Protein AF-A0A7S2QXY2-F1 (afdb_monomer_lite)

Radius of gyration: 23.2 Å; chains: 1; bounding box: 78×36×70 Å

Foldseek 3Di:
DDDDDDDDPPPPPPPVPDPPPDAAEAEDQDPAAQVNVQVCCCVPPVDHDPDGYGYDHFDLVVQLDQVVDPPPSVVSNLVSLCVRLCVVCVVPNDQEAEAEPPSVSSVCVNCVPSVHHYHYDDDDDPPPVVNVVVVVD

Secondary structure (DSSP, 8-state):
---------------------PPEEEEESS---HHHHHHHHHHHH-----SPEEEEE-S-GGGGSGGG-SS-HHHHHHHHHHHHHHHHHHH---SEEEESS--TTHHHIIIIIS--EEEE--------HHHHHTT--

Structure (mmCIF, N/CA/C/O backbone):
data_AF-A0A7S2QXY2-F1
#
_entry.id   AF-A0A7S2QXY2-F1
#
loop_
_atom_site.group_PDB
_atom_site.id
_atom_site.type_symbol
_atom_site.label_atom_id
_atom_site.label_alt_id
_atom_site.label_comp_id
_atom_site.label_asym_id
_atom_site.label_entity_id
_atom_site.label_seq_id
_atom_site.pdbx_PDB_ins_code
_atom_site.Cartn_x
_atom_site.Cartn_y
_atom_site.Cartn_z
_atom_site.occupancy
_atom_site.B_iso_or_equiv
_atom_site.auth_seq_id
_atom_site.auth_comp_id
_atom_site.auth_asym_id
_atom_site.auth_atom_id
_atom_site.pdbx_PDB_model_num
ATOM 1 N N . ALA A 1 1 ? -61.815 12.268 36.616 1.00 36.28 1 ALA A N 1
ATOM 2 C CA . ALA A 1 1 ? -60.721 11.440 37.160 1.00 36.28 1 ALA A CA 1
ATOM 3 C C . ALA A 1 1 ? -59.454 11.655 36.327 1.00 36.28 1 ALA A C 1
ATOM 5 O O . ALA A 1 1 ? -59.530 11.428 35.135 1.00 36.28 1 ALA A O 1
ATOM 6 N N . ARG A 1 2 ? -58.372 12.134 36.979 1.00 32.72 2 ARG A N 1
ATOM 7 C CA . ARG A 1 2 ? -56.918 11.844 36.790 1.00 32.72 2 ARG A CA 1
ATOM 8 C C . ARG A 1 2 ? -56.325 11.824 35.358 1.00 32.72 2 ARG A C 1
ATOM 10 O O . ARG A 1 2 ? -56.741 11.003 34.565 1.00 32.72 2 ARG A O 1
ATOM 17 N N . ARG A 1 3 ? -55.412 12.742 34.982 1.00 34.78 3 ARG A N 1
ATOM 18 C CA . ARG A 1 3 ? -53.941 12.892 35.266 1.00 34.78 3 ARG A CA 1
ATOM 19 C C . ARG A 1 3 ? -53.123 12.453 34.030 1.00 34.78 3 ARG A C 1
ATOM 21 O O . ARG A 1 3 ? -53.302 11.319 33.627 1.00 34.78 3 ARG A O 1
ATOM 28 N N . ALA A 1 4 ? -52.332 13.373 33.444 1.00 37.09 4 ALA A N 1
ATOM 29 C CA . ALA A 1 4 ? -50.845 13.351 33.352 1.00 37.09 4 ALA A CA 1
ATOM 30 C C . ALA A 1 4 ? -50.312 12.374 32.272 1.00 37.09 4 ALA A C 1
ATOM 32 O O . ALA A 1 4 ? -50.956 11.370 32.039 1.00 37.09 4 ALA A O 1
ATOM 33 N N . SER A 1 5 ? -49.167 12.487 31.600 1.00 35.00 5 SER A N 1
ATOM 34 C CA . SER A 1 5 ? -48.041 13.422 31.425 1.00 35.00 5 SER A CA 1
ATOM 35 C C . SER A 1 5 ? -47.006 12.601 30.626 1.00 35.00 5 SER A C 1
ATOM 37 O O . SER A 1 5 ? -46.866 11.428 30.948 1.00 35.00 5 SER A O 1
ATOM 39 N N . GLY A 1 6 ? -46.216 13.206 29.732 1.00 36.12 6 GLY A N 1
ATOM 40 C CA . GLY A 1 6 ? -44.882 12.687 29.368 1.00 36.12 6 GLY A CA 1
ATOM 41 C C . GLY A 1 6 ? -44.749 11.813 28.113 1.00 36.12 6 GLY A C 1
ATOM 42 O O . GLY A 1 6 ? -45.737 11.289 27.617 1.00 36.12 6 GLY A O 1
ATOM 43 N N . GLU A 1 7 ? -43.486 11.712 27.672 1.00 39.22 7 GLU A N 1
ATOM 44 C CA . GLU A 1 7 ? -42.900 11.060 26.480 1.00 39.22 7 GLU A CA 1
ATOM 45 C C . GLU A 1 7 ? -43.091 11.864 25.183 1.00 39.22 7 GLU A C 1
ATOM 47 O O . GLU A 1 7 ? -44.060 11.705 24.450 1.00 39.22 7 GLU A O 1
ATOM 52 N N . ASP A 1 8 ? -42.272 12.884 24.889 1.00 34.44 8 ASP A N 1
ATOM 53 C CA . ASP A 1 8 ? -40.809 12.820 24.674 1.00 34.44 8 ASP A CA 1
ATOM 54 C C . ASP A 1 8 ? -40.406 11.531 23.956 1.00 34.44 8 ASP A C 1
ATOM 56 O O . ASP A 1 8 ? -39.922 10.579 24.556 1.00 34.44 8 ASP A O 1
ATOM 60 N N . ALA A 1 9 ? -40.699 11.489 22.656 1.00 38.78 9 ALA A N 1
ATOM 61 C CA . ALA A 1 9 ? -40.108 10.516 21.759 1.00 38.78 9 ALA A CA 1
ATOM 62 C C . ALA A 1 9 ? -38.644 10.917 21.556 1.00 38.78 9 ALA A C 1
ATOM 64 O O . ALA A 1 9 ? -38.298 11.595 20.584 1.00 38.78 9 ALA A O 1
ATOM 65 N N . THR A 1 10 ? -37.794 10.518 22.503 1.00 33.28 10 THR A N 1
ATOM 66 C CA . THR A 1 10 ? -36.390 10.283 22.205 1.00 33.28 10 THR A CA 1
ATOM 67 C C . THR A 1 10 ? -36.371 9.293 21.050 1.00 33.28 10 THR A C 1
ATOM 69 O O . THR A 1 10 ? -36.853 8.167 21.148 1.00 33.28 10 THR A O 1
ATOM 72 N N . ILE A 1 11 ? -35.912 9.764 19.894 1.00 41.53 11 ILE A N 1
ATOM 73 C CA . ILE A 1 11 ? -35.406 8.867 18.870 1.00 41.53 11 ILE A CA 1
ATOM 74 C C . ILE A 1 11 ? -34.186 8.244 19.531 1.00 41.53 11 ILE A C 1
ATOM 76 O O . ILE A 1 11 ? -33.161 8.904 19.691 1.00 41.53 11 ILE A O 1
ATOM 80 N N . ASP A 1 12 ? -34.366 7.026 20.026 1.00 39.06 12 ASP A N 1
ATOM 81 C CA . ASP A 1 12 ? -33.276 6.180 20.468 1.00 39.06 12 ASP A CA 1
ATOM 82 C C . ASP A 1 12 ? -32.383 5.958 19.240 1.00 39.06 12 ASP A C 1
ATOM 84 O O . ASP A 1 12 ? -32.671 5.129 18.375 1.00 39.06 12 ASP A O 1
ATOM 88 N N . ASP A 1 13 ? -31.309 6.746 19.144 1.00 46.78 13 ASP A N 1
ATOM 89 C CA . ASP A 1 13 ? -30.153 6.532 18.265 1.00 46.78 13 ASP A CA 1
ATOM 90 C C . ASP A 1 13 ? -29.344 5.296 18.739 1.00 46.78 13 ASP A C 1
ATOM 92 O O . ASP A 1 13 ? -28.115 5.300 18.747 1.00 46.78 13 ASP A O 1
ATOM 96 N N . ASP A 1 14 ? -30.038 4.227 19.136 1.00 44.66 14 ASP A N 1
ATOM 97 C CA . ASP A 1 14 ? -29.489 2.928 19.530 1.00 44.66 14 ASP A CA 1
ATOM 98 C C . ASP A 1 14 ? -29.535 1.954 18.335 1.00 44.66 14 ASP A C 1
ATOM 100 O O . ASP A 1 14 ? -29.934 0.796 18.453 1.00 44.66 14 ASP A O 1
ATOM 104 N N . ASP A 1 15 ? -29.082 2.403 17.159 1.00 48.69 15 ASP A N 1
ATOM 105 C CA . ASP A 1 15 ? -28.590 1.490 16.112 1.00 48.69 15 ASP A CA 1
ATOM 106 C C . ASP A 1 15 ? -27.110 1.171 16.399 1.00 48.69 15 ASP A C 1
ATOM 108 O O . ASP A 1 15 ? -26.204 1.401 15.595 1.00 48.69 15 ASP A O 1
ATOM 112 N N . ASP A 1 16 ? -26.863 0.694 17.621 1.00 52.75 16 ASP A N 1
ATOM 113 C CA . ASP A 1 16 ? -25.571 0.235 18.139 1.00 52.75 16 ASP A CA 1
ATOM 114 C C . ASP A 1 16 ? -25.363 -1.234 17.732 1.00 52.75 16 ASP A C 1
ATOM 116 O O . ASP A 1 16 ? -25.171 -2.134 18.551 1.00 52.75 16 ASP A O 1
ATOM 120 N N . ASN A 1 17 ? -25.487 -1.499 16.429 1.00 44.50 17 ASN A N 1
ATOM 121 C CA . ASN A 1 17 ? -25.340 -2.833 15.867 1.00 44.50 17 ASN A CA 1
ATOM 122 C C . ASN A 1 17 ? -23.906 -3.018 15.354 1.00 44.50 17 ASN A C 1
ATOM 124 O O . ASN A 1 17 ? -23.571 -2.654 14.226 1.00 44.50 17 ASN A O 1
ATOM 128 N N . ASP A 1 18 ? -23.055 -3.557 16.231 1.00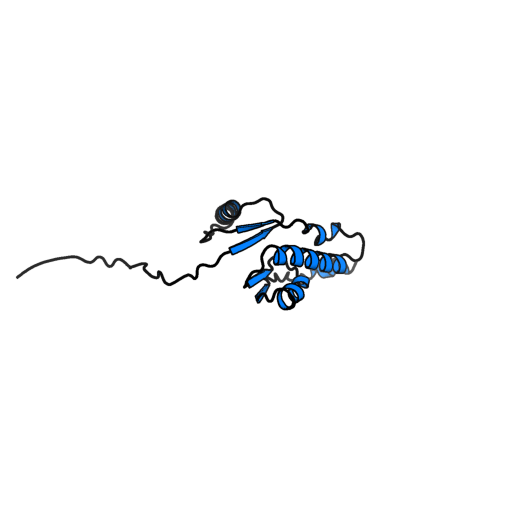 51.25 18 ASP A N 1
ATOM 129 C CA . ASP A 1 18 ? -21.910 -4.409 15.900 1.00 51.25 18 ASP A CA 1
ATOM 130 C C . ASP A 1 18 ? -21.104 -3.996 14.654 1.00 51.25 18 ASP A C 1
ATOM 132 O O . ASP A 1 18 ? -20.938 -4.768 13.704 1.00 51.25 18 ASP A O 1
ATOM 136 N N . VAL A 1 19 ? -20.515 -2.793 14.660 1.00 56.19 19 VAL A N 1
ATOM 137 C CA . VAL A 1 19 ? -19.381 -2.534 13.762 1.00 56.19 19 VAL A CA 1
ATOM 138 C C . VAL A 1 19 ? -18.229 -3.397 14.263 1.00 56.19 19 VAL A C 1
ATOM 140 O O . VAL A 1 19 ? -17.466 -3.008 15.150 1.00 56.19 19 VAL A O 1
ATOM 143 N N . GLU A 1 20 ? -18.163 -4.606 13.713 1.00 57.88 20 GLU A N 1
ATOM 144 C CA . GLU A 1 20 ? -17.066 -5.556 13.808 1.00 57.88 20 GLU A CA 1
ATOM 145 C C . GLU A 1 20 ? -15.745 -4.782 13.932 1.00 57.88 20 GLU A C 1
ATOM 147 O O . GLU A 1 20 ? -15.404 -3.978 13.060 1.00 57.88 20 GLU A O 1
ATOM 152 N N . LYS A 1 21 ? -15.046 -4.935 15.068 1.00 70.62 21 LYS A N 1
ATOM 153 C CA . LYS A 1 21 ? -13.825 -4.177 15.384 1.00 70.62 21 LYS A CA 1
ATOM 154 C C . LYS A 1 21 ? -12.753 -4.443 14.323 1.00 70.62 21 LYS A C 1
ATOM 156 O O . LYS A 1 21 ? -11.927 -5.338 14.474 1.00 70.62 21 LYS A O 1
ATOM 161 N N . SER A 1 22 ? -12.739 -3.644 13.262 1.00 81.62 22 SER A N 1
ATOM 162 C CA . SER A 1 22 ? -11.757 -3.739 12.190 1.00 81.62 22 SER A CA 1
ATOM 163 C C . SER A 1 22 ? -10.509 -2.938 12.552 1.00 81.62 22 SER A C 1
ATOM 165 O O . SER A 1 22 ? -10.589 -1.734 12.812 1.00 81.62 22 SER A O 1
ATOM 167 N N . VAL A 1 23 ? -9.344 -3.582 12.540 1.00 91.31 23 VAL A N 1
ATOM 168 C CA . VAL A 1 23 ? -8.059 -2.894 12.712 1.00 91.31 23 VAL A CA 1
ATOM 169 C C . VAL A 1 23 ? -7.595 -2.379 11.354 1.00 91.31 23 VAL A C 1
ATOM 171 O O . VAL A 1 23 ? -7.335 -3.158 10.441 1.00 91.31 23 VAL A O 1
ATOM 174 N N . THR A 1 24 ? -7.472 -1.058 11.218 1.00 93.25 24 THR A N 1
ATOM 175 C CA . THR A 1 24 ? -7.004 -0.432 9.974 1.00 93.25 24 THR A CA 1
ATOM 176 C C . THR A 1 24 ? -5.518 -0.119 10.061 1.00 93.25 24 THR A C 1
ATOM 178 O O . THR A 1 24 ? -5.066 0.582 10.971 1.00 93.25 24 THR A O 1
ATOM 181 N N . VAL A 1 25 ? -4.757 -0.601 9.078 1.00 95.31 25 VAL A N 1
ATOM 182 C CA . VAL A 1 25 ? -3.316 -0.356 8.979 1.00 95.31 25 VAL A CA 1
ATOM 183 C C . VAL A 1 25 ? -2.967 0.222 7.615 1.00 95.31 25 VAL A C 1
ATOM 185 O O . VAL A 1 25 ? -3.374 -0.296 6.580 1.00 95.31 25 VAL A O 1
ATOM 188 N N . VAL A 1 26 ? -2.191 1.302 7.619 1.00 95.62 26 VAL A N 1
ATOM 189 C CA . VAL A 1 26 ? -1.734 2.002 6.420 1.00 95.62 26 VAL A CA 1
ATOM 190 C C . VAL A 1 26 ? -0.239 1.778 6.240 1.00 95.62 26 VAL A C 1
ATOM 192 O O . VAL A 1 26 ? 0.570 2.169 7.083 1.00 95.62 26 VAL A O 1
ATOM 195 N N . TYR A 1 27 ? 0.145 1.198 5.107 1.00 95.25 27 TYR A N 1
ATOM 196 C CA . TYR A 1 27 ? 1.545 1.126 4.704 1.00 95.25 27 TYR A CA 1
ATOM 197 C C . TYR A 1 27 ? 1.961 2.451 4.064 1.00 95.25 27 TYR A C 1
ATOM 199 O O . TYR A 1 27 ? 1.349 2.906 3.099 1.00 95.25 27 TYR A O 1
ATOM 207 N N . THR A 1 28 ? 2.990 3.103 4.600 1.00 94.94 28 THR A N 1
ATOM 208 C CA . THR A 1 28 ? 3.414 4.425 4.124 1.00 94.94 28 THR A CA 1
ATOM 209 C C . THR A 1 28 ? 4.923 4.616 4.218 1.00 94.94 28 THR A C 1
ATOM 211 O O . THR A 1 28 ? 5.567 4.184 5.171 1.00 94.94 28 THR A O 1
ATOM 214 N N . SER A 1 29 ? 5.505 5.326 3.251 1.00 92.31 29 SER A N 1
ATOM 215 C CA . SER A 1 29 ? 6.880 5.832 3.340 1.00 92.31 29 SER A CA 1
ATOM 216 C C . SER A 1 29 ? 6.970 7.194 4.040 1.00 92.31 29 SER A C 1
ATOM 218 O O . SER A 1 29 ? 8.069 7.722 4.222 1.00 92.31 29 SER A O 1
ATOM 220 N N . SER A 1 30 ? 5.850 7.771 4.496 1.00 90.44 30 SER A N 1
ATOM 221 C CA . SER A 1 30 ? 5.822 9.013 5.287 1.00 90.44 30 SER A CA 1
ATOM 222 C C . SER A 1 30 ? 6.100 8.755 6.776 1.00 90.44 30 SER A C 1
ATOM 224 O O . SER A 1 30 ? 6.045 7.617 7.232 1.00 90.44 30 SER A O 1
ATOM 226 N N . ASN A 1 31 ? 6.483 9.784 7.537 1.00 89.56 31 ASN A N 1
ATOM 227 C CA . ASN A 1 31 ? 6.651 9.700 9.003 1.00 89.56 31 ASN A CA 1
ATOM 228 C C . ASN A 1 31 ? 5.376 10.128 9.754 1.00 89.56 31 ASN A C 1
ATOM 230 O O . ASN A 1 31 ? 5.436 10.498 10.922 1.00 89.56 31 ASN A O 1
ATOM 234 N N . LEU A 1 32 ? 4.235 10.171 9.065 1.00 91.38 32 LEU A N 1
ATOM 235 C CA . LEU A 1 32 ? 2.989 10.650 9.642 1.00 91.38 32 LEU A CA 1
ATOM 236 C C . LEU A 1 32 ? 2.358 9.548 10.500 1.00 91.38 32 LEU A C 1
ATOM 238 O O . LEU A 1 32 ? 2.179 8.434 10.015 1.00 91.38 32 LEU A O 1
ATOM 242 N N . SER A 1 33 ? 2.010 9.867 11.747 1.00 93.88 33 SER A N 1
ATOM 243 C CA . SER A 1 33 ? 1.256 8.960 12.617 1.00 93.88 33 SER A CA 1
ATOM 244 C C . SER A 1 33 ? -0.194 8.819 12.147 1.00 93.88 33 SER A C 1
ATOM 246 O O . SER A 1 33 ? -0.715 9.681 11.433 1.00 93.88 33 SER A O 1
ATOM 248 N N . GLY A 1 34 ? -0.875 7.762 12.590 1.00 92.44 34 GLY A N 1
ATOM 249 C CA . GLY A 1 34 ? -2.295 7.565 12.294 1.00 92.44 34 GLY A CA 1
ATOM 250 C C . GLY A 1 34 ? -3.181 8.720 12.757 1.00 92.44 34 GLY A C 1
ATOM 251 O O . GLY A 1 34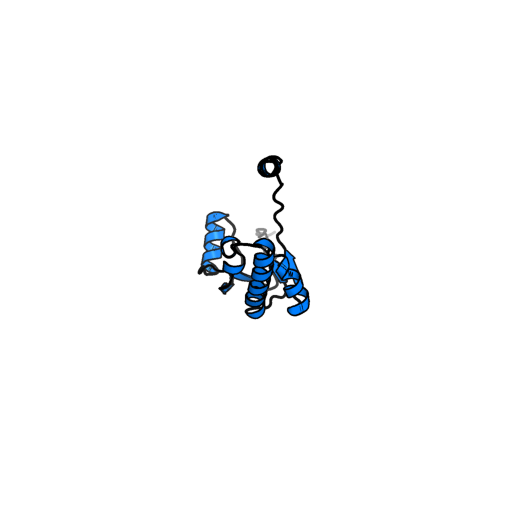 ? -4.016 9.195 11.994 1.00 92.44 34 GLY A O 1
ATOM 252 N N . GLU A 1 35 ? -2.941 9.259 13.953 1.00 93.25 35 GLU A N 1
ATOM 253 C CA . GLU A 1 35 ? -3.635 10.460 14.443 1.00 93.25 35 GLU A CA 1
ATOM 254 C C . GLU A 1 35 ? -3.405 11.666 13.526 1.00 93.25 35 GLU A C 1
ATOM 256 O O . GLU A 1 35 ? -4.341 12.390 13.184 1.00 93.25 35 GLU A O 1
ATOM 261 N N . GLY A 1 36 ? -2.165 11.847 13.059 1.00 93.12 36 GLY A N 1
ATOM 262 C CA . GLY A 1 36 ? -1.825 12.888 12.096 1.00 93.12 36 GLY A CA 1
ATOM 263 C C . GLY A 1 36 ? -2.542 12.708 10.755 1.00 93.12 36 GLY A C 1
ATOM 264 O O . GLY A 1 36 ? -2.950 13.697 10.142 1.00 93.12 36 GLY A O 1
ATOM 265 N N . MET A 1 37 ? -2.737 11.465 10.301 1.00 93.44 37 MET A N 1
ATOM 266 C CA . MET A 1 37 ? -3.535 11.158 9.107 1.00 93.44 37 MET A CA 1
ATOM 267 C C . MET A 1 37 ? -5.008 11.514 9.311 1.00 93.44 37 MET A C 1
ATOM 269 O O . MET A 1 37 ? -5.580 12.195 8.460 1.00 93.44 37 MET A O 1
ATOM 273 N N . ILE A 1 38 ? -5.601 11.130 10.444 1.00 94.00 38 ILE A N 1
ATOM 274 C CA . ILE A 1 38 ? -7.002 11.432 10.780 1.00 94.00 38 ILE A CA 1
ATOM 275 C C . ILE A 1 38 ? -7.221 12.948 10.860 1.00 94.00 38 ILE A C 1
ATOM 277 O O . ILE A 1 38 ? -8.154 13.477 10.252 1.00 94.00 38 ILE A O 1
ATOM 281 N N . ALA A 1 39 ? -6.327 13.672 11.537 1.00 93.25 39 ALA A N 1
ATOM 282 C CA . ALA A 1 39 ? -6.397 15.127 11.641 1.00 93.25 39 ALA A CA 1
ATOM 283 C C . ALA A 1 39 ? -6.318 15.805 10.263 1.00 93.25 39 ALA A C 1
ATOM 285 O O . ALA A 1 39 ? -7.091 16.721 9.972 1.00 93.25 39 ALA A O 1
ATOM 286 N N . ARG A 1 40 ? -5.427 15.333 9.378 1.00 92.69 40 ARG A N 1
ATOM 287 C CA . ARG A 1 40 ? -5.335 15.840 7.999 1.00 92.69 40 ARG A CA 1
ATOM 288 C C . ARG A 1 40 ? -6.574 15.512 7.176 1.00 92.69 40 ARG A C 1
ATOM 290 O O . ARG A 1 40 ? -7.013 16.377 6.421 1.00 92.69 40 ARG A O 1
ATOM 297 N N . ALA A 1 41 ? -7.137 14.315 7.320 1.00 91.00 41 ALA A N 1
ATOM 298 C CA . ALA A 1 41 ? -8.359 13.926 6.624 1.00 91.00 41 ALA A CA 1
ATOM 299 C C . ALA A 1 41 ? -9.531 14.839 7.013 1.00 91.00 41 ALA A C 1
ATOM 301 O O . ALA A 1 41 ? -10.210 15.377 6.137 1.00 91.00 41 ALA A O 1
ATOM 302 N N . LYS A 1 42 ? -9.687 15.123 8.311 1.00 91.56 42 LYS A N 1
ATOM 303 C CA . LYS A 1 42 ? -10.691 16.067 8.814 1.00 91.56 42 LYS A CA 1
ATOM 304 C C . LYS A 1 42 ? -10.458 17.486 8.295 1.00 91.56 42 LYS A C 1
ATOM 306 O O . LYS A 1 42 ? -11.391 18.118 7.816 1.00 91.56 42 LYS A O 1
ATOM 311 N N . ALA A 1 43 ? -9.221 17.977 8.339 1.00 91.50 43 ALA A N 1
ATOM 312 C CA . ALA A 1 43 ? -8.900 19.338 7.908 1.00 91.50 43 ALA A CA 1
ATOM 313 C C . ALA A 1 43 ? -9.037 19.557 6.390 1.00 91.50 43 ALA A C 1
ATOM 315 O O . ALA A 1 43 ? -9.393 20.650 5.962 1.00 91.50 43 ALA A O 1
ATOM 316 N N . ARG A 1 44 ? -8.720 18.548 5.566 1.00 92.56 44 ARG A N 1
ATOM 317 C CA . ARG A 1 44 ? -8.724 18.669 4.096 1.00 92.56 44 ARG A CA 1
ATOM 318 C C . ARG A 1 44 ? -10.047 18.281 3.456 1.00 92.56 44 ARG A C 1
ATOM 320 O O . ARG A 1 44 ? -10.406 18.874 2.447 1.00 92.56 44 ARG A O 1
ATOM 327 N N . PHE A 1 45 ? -10.733 17.292 4.019 1.00 89.94 45 PHE A N 1
ATOM 328 C CA . PHE A 1 45 ? -11.921 16.698 3.408 1.00 89.94 45 PHE A CA 1
ATOM 329 C C . PHE A 1 45 ? -13.170 16.816 4.287 1.00 89.94 45 PHE A C 1
ATOM 331 O O . PHE A 1 45 ? -14.250 16.458 3.837 1.00 89.94 45 PHE A O 1
ATOM 338 N N . GLY A 1 46 ? -13.051 17.292 5.533 1.00 89.69 46 GLY A N 1
ATOM 339 C CA . GLY A 1 46 ? -14.179 17.360 6.471 1.00 89.69 46 GLY A CA 1
ATOM 340 C C . GLY A 1 46 ? -14.651 15.992 6.975 1.00 89.69 46 GLY A C 1
ATOM 341 O O . GLY A 1 46 ? -15.703 15.901 7.600 1.00 89.69 46 GLY A O 1
ATOM 342 N N . ILE A 1 47 ? -13.891 14.924 6.713 1.00 89.25 47 ILE A N 1
ATOM 343 C CA . ILE A 1 47 ? -14.289 13.545 7.015 1.00 89.25 47 ILE A CA 1
ATOM 344 C C . ILE A 1 47 ? -13.784 13.150 8.405 1.00 89.25 47 ILE A C 1
ATOM 346 O O . ILE A 1 47 ? -12.594 13.272 8.703 1.00 89.25 47 ILE A O 1
ATOM 350 N N . THR A 1 48 ? -14.685 12.631 9.242 1.00 88.06 48 THR A N 1
ATOM 351 C CA . THR A 1 48 ? -14.334 12.032 10.536 1.00 88.06 48 THR A CA 1
ATOM 352 C C . THR A 1 48 ? -14.134 10.532 10.358 1.00 88.06 48 THR A C 1
ATOM 354 O O . THR A 1 48 ? -15.082 9.802 10.080 1.00 88.06 48 THR A O 1
ATOM 357 N N . ILE A 1 49 ? -12.892 10.075 10.515 1.00 87.88 49 ILE A N 1
ATOM 358 C CA . ILE A 1 49 ? -12.561 8.649 10.480 1.00 87.88 49 ILE A CA 1
ATOM 359 C C . ILE A 1 49 ? -12.835 8.059 11.862 1.00 87.88 49 ILE A C 1
ATOM 361 O O . ILE A 1 49 ? -12.380 8.597 12.871 1.00 87.88 49 ILE A O 1
ATOM 365 N N . ARG A 1 50 ? -13.597 6.964 11.900 1.00 85.00 50 ARG A N 1
ATOM 366 C CA . ARG A 1 50 ? -13.892 6.225 13.128 1.00 85.00 50 ARG A CA 1
ATOM 367 C C . ARG A 1 50 ? -12.779 5.204 13.381 1.00 85.00 50 ARG A C 1
ATOM 369 O O . ARG A 1 50 ? -12.456 4.423 12.493 1.00 85.00 50 ARG A O 1
ATOM 376 N N . GLY A 1 51 ? -12.224 5.209 14.591 1.00 85.12 51 GLY A N 1
ATOM 377 C CA . GLY A 1 51 ? -11.205 4.253 15.031 1.00 85.12 51 GLY A CA 1
ATOM 378 C C . GLY A 1 51 ? -9.752 4.690 14.786 1.00 85.12 51 GLY A C 1
ATOM 379 O O . GLY A 1 51 ? -9.485 5.615 14.013 1.00 85.12 51 GLY A O 1
ATOM 380 N N . PRO A 1 52 ? -8.793 4.052 15.480 1.00 89.94 52 PRO A N 1
ATOM 381 C CA . PRO A 1 52 ? -7.378 4.340 15.311 1.00 89.94 52 PRO A CA 1
ATOM 382 C C . PRO A 1 52 ? -6.869 3.808 13.966 1.00 89.94 52 PRO A C 1
ATOM 384 O O . PRO A 1 52 ? -7.210 2.706 13.538 1.00 89.94 52 PRO A O 1
ATOM 387 N N . ILE A 1 53 ? -5.995 4.582 13.325 1.00 93.12 53 ILE A N 1
ATOM 388 C CA . ILE A 1 53 ? -5.208 4.125 12.179 1.00 93.12 53 ILE A CA 1
ATOM 389 C C . ILE A 1 53 ? -3.821 3.750 12.690 1.00 93.12 53 ILE A C 1
ATOM 391 O O . ILE A 1 53 ? -3.154 4.558 13.335 1.00 93.12 53 ILE A O 1
ATOM 395 N N . HIS A 1 54 ? -3.353 2.551 12.366 1.00 94.38 54 HIS A N 1
ATOM 396 C CA . HIS A 1 54 ? -1.955 2.185 12.569 1.00 94.38 54 HIS A CA 1
ATOM 397 C C . HIS A 1 54 ? -1.165 2.400 11.286 1.00 94.38 54 HIS A C 1
ATOM 399 O O . HIS A 1 54 ? -1.705 2.339 10.183 1.00 94.38 54 HIS A O 1
ATOM 405 N N . THR A 1 55 ? 0.132 2.646 11.417 1.00 94.88 55 THR A N 1
ATOM 406 C CA . THR A 1 55 ? 0.998 2.912 10.268 1.00 94.88 55 THR A CA 1
ATOM 407 C C . THR A 1 55 ? 2.176 1.961 10.264 1.00 94.88 55 THR A C 1
ATOM 409 O O . THR A 1 55 ? 2.897 1.872 11.257 1.00 94.88 55 THR A O 1
ATOM 412 N N . VAL A 1 56 ? 2.407 1.301 9.133 1.00 95.44 56 VAL A N 1
ATOM 413 C CA . VAL A 1 56 ? 3.609 0.501 8.889 1.00 95.44 56 VAL A CA 1
ATOM 414 C C . VAL A 1 56 ? 4.519 1.283 7.957 1.00 95.44 56 VAL A C 1
ATOM 416 O O . VAL A 1 56 ? 4.113 1.714 6.875 1.00 95.44 56 VAL A O 1
ATOM 419 N N . LYS A 1 57 ? 5.762 1.484 8.391 1.00 95.50 57 LYS A N 1
ATOM 420 C CA . LYS A 1 57 ? 6.750 2.235 7.627 1.00 95.50 57 LYS A CA 1
ATOM 421 C C . LYS A 1 57 ? 7.322 1.378 6.500 1.00 95.50 57 LYS A C 1
ATOM 423 O O . LYS A 1 57 ? 7.852 0.304 6.757 1.00 95.50 57 LYS A O 1
ATOM 428 N N . LEU A 1 58 ? 7.284 1.900 5.277 1.00 94.62 58 LEU A N 1
ATOM 429 C CA . LEU A 1 58 ? 7.950 1.316 4.114 1.00 94.62 58 LEU A CA 1
ATOM 430 C C . LEU A 1 58 ? 9.241 2.068 3.788 1.00 94.62 58 LEU A C 1
ATOM 432 O O . LEU A 1 58 ? 9.276 3.303 3.786 1.00 94.62 58 LEU A O 1
ATOM 436 N N . THR A 1 59 ? 10.295 1.323 3.471 1.00 93.31 59 THR A N 1
ATOM 437 C CA . THR A 1 59 ? 11.630 1.853 3.157 1.00 93.31 59 THR A CA 1
ATOM 438 C C . THR A 1 59 ? 11.996 1.705 1.682 1.00 93.31 59 THR A C 1
ATOM 440 O O . THR A 1 59 ? 12.762 2.521 1.157 1.00 93.31 59 THR A O 1
ATOM 443 N N . ARG A 1 60 ? 11.437 0.711 0.978 1.00 91.31 60 ARG A N 1
ATOM 444 C CA . ARG A 1 60 ? 11.768 0.423 -0.430 1.00 91.31 60 ARG A CA 1
ATOM 445 C C . ARG A 1 60 ? 10.869 1.124 -1.445 1.00 91.31 60 ARG A C 1
ATOM 447 O O . ARG A 1 60 ? 10.991 0.852 -2.634 1.00 91.31 60 ARG A O 1
ATOM 454 N N . GLU A 1 61 ? 10.021 2.063 -1.022 1.00 92.25 61 GLU A N 1
ATOM 455 C CA . GLU A 1 61 ? 9.106 2.797 -1.918 1.00 92.25 61 GLU A CA 1
ATOM 456 C C . GLU A 1 61 ? 9.846 3.474 -3.082 1.00 92.25 61 GLU A C 1
ATOM 458 O O . GLU A 1 61 ? 9.366 3.477 -4.207 1.00 92.25 61 GLU A O 1
ATOM 463 N N . ARG A 1 62 ? 11.092 3.921 -2.878 1.00 91.31 62 ARG A N 1
ATOM 464 C CA . ARG A 1 6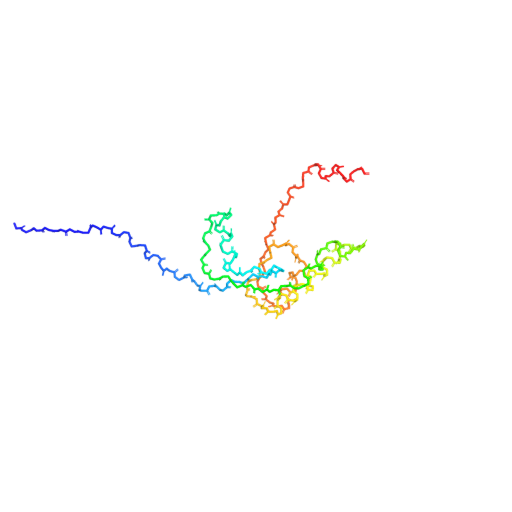2 ? 11.932 4.470 -3.957 1.00 91.31 62 ARG A CA 1
ATOM 465 C C . ARG A 1 62 ? 12.107 3.534 -5.166 1.00 91.31 62 ARG A C 1
ATOM 467 O O . ARG A 1 62 ? 12.350 4.015 -6.266 1.00 91.31 62 ARG A O 1
ATOM 474 N N . TRP A 1 63 ? 12.012 2.215 -5.000 1.00 90.88 63 TRP A N 1
ATOM 475 C CA . TRP A 1 63 ? 12.163 1.256 -6.103 1.00 90.88 63 TRP A CA 1
ATOM 476 C C . TRP A 1 63 ? 10.936 1.199 -7.014 1.00 90.88 63 TRP A C 1
ATOM 478 O O . TRP A 1 63 ? 11.008 0.640 -8.100 1.00 90.88 63 TRP A O 1
ATOM 488 N N . THR A 1 64 ? 9.813 1.795 -6.623 1.00 89.94 64 THR A N 1
ATOM 489 C CA . THR A 1 64 ? 8.635 1.882 -7.495 1.00 89.94 64 THR A CA 1
ATOM 490 C C . THR A 1 64 ? 8.654 3.132 -8.376 1.00 89.94 64 THR A C 1
ATOM 492 O O . THR A 1 64 ? 7.859 3.247 -9.309 1.00 89.94 64 THR A O 1
ATOM 495 N N . ARG A 1 65 ? 9.596 4.050 -8.135 1.00 88.69 65 ARG A N 1
ATOM 496 C CA . ARG A 1 65 ? 9.746 5.318 -8.853 1.00 88.69 65 ARG A CA 1
ATOM 497 C C . ARG A 1 65 ? 10.535 5.148 -10.153 1.00 88.69 65 ARG A C 1
ATOM 499 O O . ARG A 1 65 ? 11.521 4.411 -10.193 1.00 88.69 65 ARG A O 1
ATO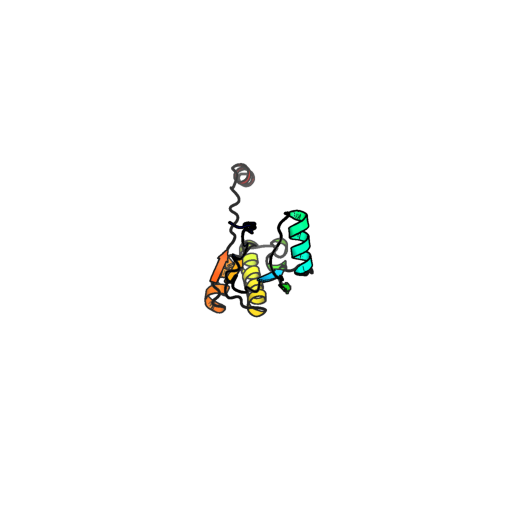M 506 N N . ALA A 1 66 ? 10.102 5.818 -11.220 1.00 84.62 66 ALA A N 1
ATOM 507 C CA . ALA A 1 66 ? 10.702 5.679 -12.550 1.00 84.62 66 ALA A CA 1
ATOM 508 C C . ALA A 1 66 ? 12.117 6.270 -12.598 1.00 84.62 66 ALA A C 1
ATOM 510 O O . ALA A 1 66 ? 12.994 5.726 -13.265 1.00 84.62 66 ALA A O 1
ATOM 511 N N . GLU A 1 67 ? 12.351 7.333 -11.829 1.00 87.19 67 GLU A N 1
ATOM 512 C CA . GLU A 1 67 ? 13.613 8.069 -11.731 1.00 87.19 67 GLU A CA 1
ATOM 513 C C . GLU A 1 67 ? 14.760 7.195 -11.207 1.00 87.19 67 GLU A C 1
ATOM 515 O O . GLU A 1 67 ? 15.929 7.463 -11.475 1.00 87.19 67 GLU A O 1
ATOM 520 N N . THR A 1 68 ? 14.436 6.107 -10.507 1.00 83.88 68 THR A N 1
ATOM 521 C CA . THR A 1 68 ? 15.410 5.122 -10.021 1.00 83.88 68 THR A CA 1
ATOM 522 C C . THR A 1 68 ? 16.066 4.341 -11.168 1.00 83.88 68 THR A C 1
ATOM 524 O O . THR A 1 68 ? 17.113 3.717 -10.978 1.00 83.88 68 THR A O 1
ATOM 527 N N . TYR A 1 69 ? 15.490 4.362 -12.376 1.00 86.38 69 TYR A N 1
ATOM 528 C CA . TYR A 1 69 ? 15.901 3.502 -13.479 1.00 86.38 69 TYR A CA 1
ATOM 529 C C . TYR A 1 69 ? 16.166 4.281 -14.772 1.00 86.38 69 TYR A C 1
ATOM 531 O O . TYR A 1 69 ? 15.255 4.790 -15.406 1.00 86.38 69 TYR A O 1
ATOM 539 N N . GLY A 1 70 ? 17.411 4.261 -15.259 1.00 82.38 70 GLY A N 1
ATOM 540 C CA . GLY A 1 70 ? 17.763 4.919 -16.530 1.00 82.38 70 GLY A CA 1
ATOM 541 C C . GLY A 1 70 ? 17.276 4.210 -17.807 1.00 82.38 70 GLY A C 1
ATOM 542 O O . GLY A 1 70 ? 17.329 4.792 -18.883 1.00 82.38 70 GLY A O 1
ATOM 543 N N . ARG A 1 71 ? 16.843 2.940 -17.726 1.00 87.94 71 ARG A N 1
ATOM 544 C CA . ARG A 1 71 ? 16.326 2.121 -18.848 1.00 87.94 71 ARG A CA 1
ATOM 545 C C . ARG A 1 71 ? 15.382 1.037 -18.323 1.00 87.94 71 ARG A C 1
ATOM 547 O O . ARG A 1 71 ? 15.613 0.540 -17.215 1.00 87.94 71 ARG A O 1
ATOM 554 N N . CYS A 1 72 ? 14.421 0.599 -19.146 1.00 89.19 72 CYS A N 1
ATOM 555 C CA . CYS A 1 72 ? 13.425 -0.438 -18.813 1.00 89.19 72 CYS A CA 1
ATOM 556 C C . CYS A 1 72 ? 12.613 -0.098 -17.550 1.00 89.19 72 CYS A C 1
ATOM 558 O O . CYS A 1 72 ? 12.441 -0.941 -16.669 1.00 89.19 72 CYS A O 1
ATOM 560 N N . THR A 1 73 ? 12.167 1.154 -17.450 1.00 88.94 73 THR A N 1
ATOM 561 C CA . THR A 1 73 ? 11.477 1.712 -16.277 1.00 88.94 73 THR A CA 1
ATOM 562 C C . THR A 1 73 ? 10.265 0.878 -15.883 1.00 88.94 73 THR A C 1
ATOM 564 O O . THR A 1 73 ? 10.220 0.411 -14.755 1.00 88.94 73 THR A O 1
ATOM 567 N N . ILE A 1 74 ? 9.366 0.567 -16.820 1.00 89.00 74 ILE A N 1
ATOM 568 C CA . ILE A 1 74 ? 8.131 -0.190 -16.546 1.00 89.00 74 ILE A CA 1
ATOM 569 C C . ILE A 1 74 ? 8.426 -1.545 -15.888 1.00 89.00 74 ILE A C 1
ATOM 571 O O . ILE A 1 74 ? 7.899 -1.851 -14.820 1.00 89.00 74 ILE A O 1
ATOM 575 N N . ALA A 1 75 ? 9.306 -2.350 -16.491 1.00 91.00 75 ALA A N 1
ATOM 576 C CA . ALA A 1 75 ? 9.639 -3.674 -15.969 1.00 91.00 75 ALA A CA 1
ATOM 577 C C . ALA A 1 75 ? 10.305 -3.593 -14.586 1.00 91.00 75 ALA A C 1
ATOM 579 O O . ALA A 1 75 ? 10.003 -4.379 -13.689 1.00 91.00 75 ALA A O 1
ATOM 580 N N . LYS A 1 76 ? 11.198 -2.619 -14.391 1.00 91.62 76 LYS A N 1
ATOM 581 C CA . LYS A 1 76 ? 11.901 -2.447 -13.118 1.00 91.62 76 LYS A CA 1
ATOM 582 C C . LYS A 1 76 ? 11.005 -1.878 -12.024 1.00 91.62 76 LYS A C 1
ATOM 584 O O . LYS A 1 76 ? 11.115 -2.328 -10.893 1.00 91.62 76 LYS A O 1
ATOM 589 N N . GLN A 1 77 ? 10.083 -0.979 -12.351 1.00 93.25 77 GLN A N 1
ATOM 590 C CA . GLN A 1 77 ? 9.062 -0.499 -11.420 1.00 93.25 77 GLN A CA 1
ATOM 591 C C . GLN A 1 77 ? 8.105 -1.622 -11.023 1.00 93.25 77 GLN A C 1
ATOM 593 O O . GLN A 1 77 ? 7.767 -1.738 -9.847 1.00 93.25 77 GLN A O 1
ATOM 598 N N . ALA A 1 78 ? 7.724 -2.494 -11.965 1.00 92.12 78 ALA A N 1
ATOM 599 C CA . ALA A 1 78 ? 6.940 -3.683 -11.652 1.00 92.12 78 ALA A CA 1
ATOM 600 C C . ALA A 1 78 ? 7.680 -4.573 -10.638 1.00 92.12 78 ALA A C 1
ATOM 602 O O . ALA A 1 78 ? 7.120 -4.902 -9.593 1.00 92.12 78 ALA A O 1
ATOM 603 N N . LEU A 1 79 ? 8.964 -4.870 -10.865 1.00 94.00 79 LEU A N 1
ATOM 604 C CA . LEU A 1 79 ? 9.792 -5.625 -9.912 1.00 94.00 79 LEU A CA 1
ATOM 605 C C . LEU A 1 79 ? 9.974 -4.901 -8.568 1.00 94.00 79 LEU A C 1
ATOM 607 O O . LEU A 1 79 ? 9.878 -5.523 -7.510 1.00 94.00 79 LEU A O 1
ATOM 611 N N . GLY A 1 80 ? 10.200 -3.589 -8.594 1.00 93.69 80 GLY A N 1
ATOM 612 C CA . GLY A 1 80 ? 10.307 -2.760 -7.398 1.00 93.69 80 GLY A CA 1
ATOM 613 C C . GLY A 1 80 ? 9.029 -2.792 -6.566 1.00 93.69 80 GLY A C 1
ATOM 614 O O . GLY A 1 80 ? 9.096 -2.890 -5.342 1.00 93.69 80 GLY A O 1
ATOM 615 N N . SER A 1 81 ? 7.866 -2.803 -7.220 1.00 93.75 81 SER A N 1
ATOM 616 C CA . SER A 1 81 ? 6.577 -2.919 -6.540 1.00 93.75 81 SER A CA 1
ATOM 617 C C . SER A 1 81 ? 6.384 -4.289 -5.891 1.00 93.75 81 SER A C 1
ATOM 619 O O . SER A 1 81 ? 5.912 -4.348 -4.762 1.00 93.75 81 SER A O 1
ATOM 621 N N . VAL A 1 82 ? 6.852 -5.380 -6.513 1.00 95.19 82 VAL A N 1
ATOM 622 C CA . VAL A 1 82 ? 6.863 -6.712 -5.880 1.00 95.19 82 VAL A CA 1
ATOM 623 C C . VAL A 1 82 ? 7.744 -6.705 -4.632 1.00 95.19 82 VAL A C 1
ATOM 625 O O . VAL A 1 82 ? 7.312 -7.165 -3.579 1.00 95.19 82 VAL A O 1
ATOM 628 N N . ALA A 1 83 ? 8.953 -6.141 -4.712 1.00 94.94 83 ALA A N 1
ATOM 629 C CA . ALA A 1 83 ? 9.857 -6.046 -3.564 1.00 94.94 83 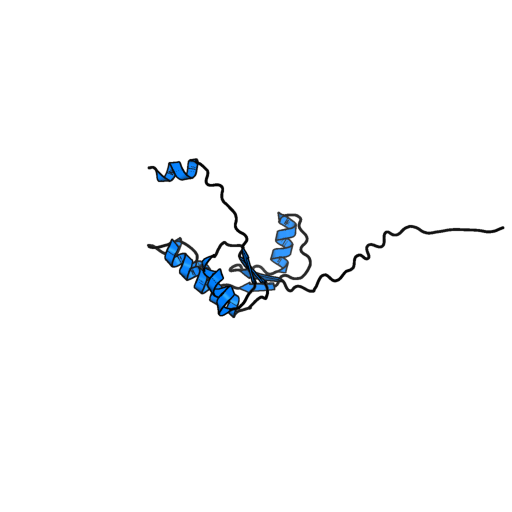ALA A CA 1
ATOM 630 C C . ALA A 1 83 ? 9.270 -5.206 -2.413 1.00 94.94 83 ALA A C 1
ATOM 632 O O . ALA A 1 83 ? 9.453 -5.549 -1.241 1.00 94.94 83 ALA A O 1
ATOM 633 N N . LEU A 1 84 ? 8.542 -4.135 -2.744 1.00 95.62 84 LEU A N 1
ATOM 634 C CA . LEU A 1 84 ? 7.791 -3.330 -1.781 1.00 95.62 84 LEU A CA 1
ATOM 635 C C . LEU A 1 84 ? 6.621 -4.116 -1.174 1.00 95.62 84 LEU A C 1
ATOM 637 O O . LEU A 1 84 ? 6.406 -4.062 0.032 1.00 95.62 84 LEU A O 1
ATOM 641 N N . GLY A 1 85 ? 5.897 -4.882 -1.991 1.00 94.50 85 GLY A N 1
ATOM 642 C CA . GLY A 1 85 ? 4.824 -5.764 -1.541 1.00 94.50 85 GLY A CA 1
ATOM 643 C C . GLY A 1 85 ? 5.321 -6.829 -0.566 1.00 94.50 85 GLY A C 1
ATOM 644 O O . GLY A 1 85 ? 4.685 -7.056 0.458 1.00 94.50 85 GLY A O 1
ATOM 645 N N . VAL A 1 86 ? 6.491 -7.425 -0.823 1.00 95.75 86 VAL A N 1
ATOM 646 C CA . VAL A 1 86 ? 7.127 -8.368 0.113 1.00 95.75 86 VAL A CA 1
ATOM 647 C C . VAL A 1 86 ? 7.456 -7.676 1.434 1.00 95.75 86 VAL A C 1
ATOM 649 O O . VAL A 1 86 ? 7.182 -8.242 2.487 1.00 95.75 86 VAL A O 1
ATOM 652 N N . GLU A 1 87 ? 8.017 -6.464 1.402 1.00 96.00 87 GLU A N 1
ATOM 653 C CA . GLU A 1 87 ? 8.296 -5.684 2.617 1.00 96.00 87 GLU A CA 1
ATOM 654 C C . GLU A 1 87 ? 7.019 -5.423 3.425 1.00 96.00 87 GLU A C 1
ATOM 656 O O . GLU A 1 87 ? 6.984 -5.703 4.621 1.00 96.00 87 GLU A O 1
ATOM 661 N N . ALA A 1 88 ? 5.966 -4.940 2.765 1.00 95.12 88 ALA A N 1
ATOM 662 C CA . ALA A 1 88 ? 4.699 -4.601 3.399 1.00 95.12 88 ALA A CA 1
ATOM 663 C C . ALA A 1 88 ? 4.014 -5.832 4.013 1.00 95.12 88 ALA A C 1
ATOM 665 O O . ALA A 1 88 ? 3.717 -5.850 5.207 1.00 95.12 88 ALA A O 1
ATOM 666 N N . LEU A 1 89 ? 3.808 -6.877 3.210 1.00 94.56 89 LEU A N 1
ATOM 667 C CA . LEU A 1 89 ? 3.040 -8.057 3.610 1.00 94.56 89 LEU A CA 1
ATOM 668 C C . LEU A 1 89 ? 3.788 -8.944 4.611 1.00 94.56 89 LEU A C 1
ATOM 670 O O . LEU A 1 89 ? 3.146 -9.626 5.407 1.00 94.56 89 LEU A O 1
ATOM 674 N N . SER A 1 90 ? 5.127 -8.910 4.614 1.00 94.25 90 SER A N 1
ATOM 675 C CA . SER A 1 90 ? 5.928 -9.600 5.638 1.00 94.25 90 SER A CA 1
ATOM 676 C C . SER A 1 90 ? 5.947 -8.851 6.971 1.00 94.25 90 SER A C 1
ATOM 678 O O . SER A 1 90 ? 6.114 -9.482 8.009 1.00 94.25 90 SER A O 1
ATOM 680 N N . ALA A 1 91 ? 5.808 -7.520 6.962 1.00 94.56 91 ALA A N 1
ATOM 681 C CA . ALA A 1 91 ? 5.746 -6.729 8.191 1.00 94.56 91 ALA A CA 1
ATOM 682 C C . ALA A 1 91 ? 4.401 -6.901 8.907 1.00 94.56 91 ALA A C 1
ATOM 684 O O . ALA A 1 91 ? 4.348 -7.002 10.130 1.00 94.56 91 ALA A O 1
ATOM 685 N N . LEU A 1 92 ? 3.317 -6.941 8.136 1.00 94.94 92 LEU A N 1
ATOM 686 C CA . LEU A 1 92 ? 1.985 -7.269 8.619 1.00 94.94 92 LEU A CA 1
ATOM 687 C C . LEU A 1 92 ? 1.211 -7.904 7.469 1.00 94.94 92 LEU A C 1
ATOM 689 O O . LEU A 1 92 ? 1.112 -7.298 6.405 1.00 94.94 92 LEU A O 1
ATOM 693 N N . THR A 1 93 ? 0.644 -9.088 7.682 1.00 94.94 93 THR A N 1
ATOM 694 C CA . THR A 1 93 ? -0.210 -9.750 6.691 1.00 94.94 93 THR A CA 1
ATOM 695 C C . THR A 1 93 ? -1.680 -9.472 7.021 1.00 94.94 93 THR A C 1
ATOM 697 O O . THR A 1 93 ? -2.150 -9.953 8.049 1.00 94.94 93 THR A O 1
ATOM 700 N N . PRO A 1 94 ? -2.409 -8.691 6.202 1.00 93.56 94 PRO A N 1
ATOM 701 C CA . PRO A 1 94 ? -3.812 -8.381 6.457 1.00 93.56 94 PRO A CA 1
ATOM 702 C C . PRO A 1 94 ? -4.747 -9.449 5.870 1.00 93.56 94 PRO A C 1
ATOM 704 O O . PRO A 1 94 ? -4.415 -10.100 4.876 1.00 93.56 94 PRO A O 1
ATOM 707 N N . ASP A 1 95 ? -5.964 -9.553 6.405 1.00 94.19 95 ASP A N 1
ATOM 708 C CA . ASP A 1 95 ? -7.030 -10.372 5.808 1.00 94.19 95 ASP A CA 1
ATOM 709 C C . ASP A 1 95 ? -7.499 -9.799 4.463 1.00 94.19 95 ASP A C 1
ATOM 711 O O . ASP A 1 95 ? -7.722 -10.527 3.488 1.00 94.19 95 ASP A O 1
ATOM 715 N N . VAL A 1 96 ? -7.611 -8.467 4.408 1.00 94.19 96 VAL A N 1
ATOM 716 C CA . VAL A 1 96 ? -7.971 -7.693 3.219 1.00 94.19 96 VAL A CA 1
ATOM 717 C C . VAL A 1 96 ? -6.866 -6.682 2.924 1.00 94.19 96 VAL A C 1
ATOM 719 O O . VAL A 1 96 ? -6.653 -5.726 3.663 1.00 94.19 96 VAL A O 1
ATOM 722 N N . PHE A 1 97 ? -6.160 -6.894 1.820 1.00 95.31 97 PHE A N 1
ATOM 723 C CA . PHE A 1 97 ? -5.156 -5.983 1.292 1.00 95.31 97 PHE A CA 1
ATOM 724 C C . PHE A 1 97 ? -5.797 -5.026 0.283 1.00 95.31 97 PHE A C 1
ATOM 726 O O . PHE A 1 97 ? -6.385 -5.472 -0.703 1.00 95.31 97 PHE A O 1
ATOM 733 N N . ILE A 1 98 ? -5.668 -3.719 0.517 1.00 95.00 98 ILE A N 1
ATOM 734 C CA . ILE A 1 98 ? -6.204 -2.673 -0.361 1.00 95.00 98 ILE A CA 1
ATOM 735 C C . ILE A 1 98 ? -5.039 -1.933 -1.024 1.00 95.00 98 ILE A C 1
ATOM 737 O O . ILE A 1 98 ? -4.245 -1.287 -0.342 1.00 95.00 98 ILE A O 1
ATOM 741 N N . ASP A 1 99 ? -4.948 -2.003 -2.350 1.00 93.69 99 ASP A N 1
ATOM 742 C CA . ASP A 1 99 ? -3.979 -1.240 -3.138 1.00 93.69 99 ASP A CA 1
ATOM 743 C C . ASP A 1 99 ? -4.584 0.095 -3.579 1.00 93.69 99 ASP A C 1
ATOM 745 O O . ASP A 1 99 ? -5.523 0.132 -4.373 1.00 93.69 99 ASP A O 1
ATOM 749 N N . THR A 1 100 ? -4.035 1.191 -3.061 1.00 91.62 100 THR A N 1
ATOM 750 C CA . THR A 1 100 ? -4.447 2.564 -3.391 1.00 91.62 100 THR A CA 1
ATOM 751 C C . THR A 1 100 ? -3.501 3.271 -4.357 1.00 91.62 100 THR A C 1
ATOM 753 O O . THR A 1 100 ? -3.844 4.335 -4.869 1.00 91.62 100 THR A O 1
ATOM 756 N N . VAL A 1 101 ? -2.312 2.710 -4.601 1.00 89.8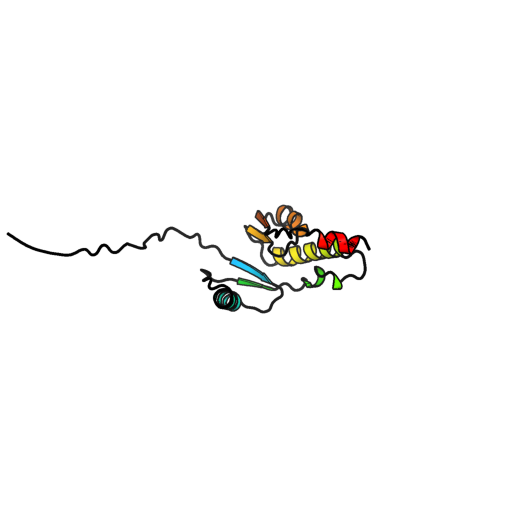8 101 VAL A N 1
ATOM 757 C CA . VAL A 1 101 ? -1.246 3.342 -5.397 1.00 89.88 101 VAL A CA 1
ATOM 758 C C . VAL A 1 101 ? -1.261 2.838 -6.842 1.00 89.88 101 VAL A C 1
ATOM 760 O O . VAL A 1 101 ? -0.852 3.563 -7.747 1.00 89.88 101 VAL A O 1
ATOM 763 N N . GLY A 1 102 ? -1.749 1.617 -7.074 1.00 89.06 102 GLY A N 1
ATOM 764 C CA . GLY A 1 102 ? -1.806 0.995 -8.401 1.00 89.06 102 GLY A CA 1
ATOM 765 C C . GLY A 1 102 ? -0.625 0.063 -8.677 1.00 89.06 102 GLY A C 1
ATOM 766 O O . GLY A 1 102 ? -0.155 -0.055 -9.810 1.00 89.06 102 GLY A O 1
ATOM 767 N N . HIS A 1 103 ? -0.113 -0.608 -7.648 1.00 90.44 103 HIS A N 1
ATOM 768 C CA . HIS A 1 103 ? 0.969 -1.582 -7.758 1.00 90.44 103 HIS A CA 1
ATOM 769 C C . HIS A 1 103 ? 0.448 -2.984 -8.103 1.00 90.44 103 HIS A C 1
ATOM 771 O O . HIS A 1 103 ? 0.574 -3.937 -7.332 1.00 90.44 103 HIS A O 1
ATOM 777 N N . ALA A 1 104 ? -0.076 -3.133 -9.323 1.00 90.25 104 ALA A N 1
ATOM 778 C CA . ALA A 1 104 ? -0.724 -4.366 -9.776 1.00 90.25 104 ALA A CA 1
ATOM 779 C C . ALA A 1 104 ? 0.159 -5.626 -9.732 1.00 90.25 104 ALA A C 1
ATOM 781 O O . ALA A 1 104 ? -0.344 -6.736 -9.551 1.00 90.25 104 ALA A O 1
ATOM 782 N N . ALA A 1 105 ? 1.485 -5.482 -9.841 1.00 92.00 105 ALA A N 1
ATOM 783 C CA . ALA A 1 105 ? 2.398 -6.623 -9.759 1.00 92.00 105 ALA A CA 1
ATOM 784 C C . ALA A 1 105 ? 2.449 -7.264 -8.355 1.00 92.00 105 ALA A C 1
ATOM 786 O O . ALA A 1 105 ? 2.942 -8.381 -8.218 1.00 92.00 105 ALA A O 1
ATOM 787 N N . ILE A 1 106 ? 1.905 -6.608 -7.323 1.00 94.38 106 ILE A N 1
ATOM 788 C CA . ILE A 1 106 ? 1.785 -7.168 -5.969 1.00 94.38 106 ILE A CA 1
ATOM 789 C C . ILE A 1 106 ? 0.653 -8.208 -5.892 1.00 94.38 106 ILE A C 1
ATOM 791 O O . ILE A 1 106 ? 0.704 -9.086 -5.038 1.00 94.38 106 ILE A O 1
ATOM 795 N N . TYR A 1 107 ? -0.347 -8.190 -6.780 1.00 94.25 107 TYR A N 1
ATOM 796 C CA . TYR A 1 107 ? -1.547 -9.033 -6.622 1.00 94.25 107 TYR A CA 1
ATOM 797 C C . TYR A 1 107 ? -1.281 -10.549 -6.664 1.00 94.25 107 TYR A C 1
ATOM 799 O O . TYR A 1 107 ? -1.863 -11.283 -5.861 1.00 94.25 107 TYR A O 1
ATOM 807 N N . PRO A 1 108 ? -0.400 -11.071 -7.542 1.00 93.62 108 PRO A N 1
ATOM 808 C CA . PRO A 1 108 ? -0.013 -12.477 -7.476 1.00 93.62 108 PRO A CA 1
ATOM 809 C C . PRO A 1 108 ? 0.679 -12.811 -6.150 1.00 93.62 108 PRO A C 1
ATOM 811 O O . PRO A 1 108 ? 0.421 -13.862 -5.568 1.00 93.62 108 PRO A O 1
ATOM 814 N N . LEU A 1 109 ? 1.520 -11.905 -5.644 1.00 93.56 109 LEU A N 1
ATOM 815 C CA . LEU A 1 109 ? 2.219 -12.081 -4.374 1.00 93.56 109 LEU A CA 1
ATOM 816 C C . LEU A 1 109 ? 1.228 -12.122 -3.201 1.00 93.56 109 LEU A C 1
ATOM 818 O O . LEU A 1 109 ? 1.262 -13.062 -2.404 1.00 93.56 109 LEU A O 1
ATOM 822 N N . SER A 1 110 ? 0.316 -11.152 -3.115 1.00 93.69 110 SER A N 1
ATOM 823 C CA . SER A 1 110 ? -0.677 -11.081 -2.039 1.00 93.69 110 SER A CA 1
ATOM 824 C C . SER A 1 110 ? -1.603 -12.295 -2.038 1.00 93.69 110 SER A C 1
ATOM 826 O O . SER A 1 110 ? -1.864 -12.863 -0.980 1.00 93.69 110 SER A O 1
ATOM 828 N N . LYS A 1 111 ? -2.050 -12.750 -3.214 1.00 93.62 111 LYS A N 1
ATOM 829 C CA . LYS A 1 111 ? -2.985 -13.874 -3.337 1.00 93.62 111 LYS A CA 1
ATOM 830 C C . LYS A 1 111 ? -2.328 -15.236 -3.128 1.00 93.62 111 LYS A C 1
ATOM 832 O O . LYS A 1 111 ? -2.879 -16.066 -2.410 1.00 93.62 111 LYS A O 1
ATOM 837 N N . TYR A 1 112 ? -1.198 -15.504 -3.780 1.00 94.19 112 TYR A N 1
ATOM 838 C CA . TYR A 1 112 ? -0.626 -16.855 -3.802 1.00 94.19 112 TYR A CA 1
ATOM 839 C C . TYR A 1 112 ? 0.330 -17.124 -2.642 1.00 94.19 112 TYR A C 1
ATOM 841 O O . TYR A 1 112 ? 0.383 -18.258 -2.168 1.00 94.19 112 TYR A O 1
ATOM 849 N N . VAL A 1 113 ? 1.055 -16.107 -2.166 1.00 94.38 113 VAL A N 1
ATOM 850 C CA . VAL A 1 113 ? 2.043 -16.271 -1.087 1.00 94.38 113 VAL A CA 1
ATOM 851 C C . VAL A 1 113 ? 1.426 -15.935 0.265 1.00 94.38 113 VAL A C 1
ATOM 853 O O . VAL A 1 113 ? 1.466 -16.756 1.175 1.00 94.38 113 VAL A O 1
ATOM 856 N N . PHE A 1 114 ? 0.799 -14.764 0.380 1.00 93.81 114 PHE A N 1
ATOM 857 C CA . PHE A 1 114 ? 0.256 -14.271 1.652 1.00 93.81 114 PHE A CA 1
ATOM 858 C C . PHE A 1 114 ? -1.228 -14.606 1.874 1.00 93.81 114 PHE A C 1
ATOM 860 O O . PHE A 1 114 ? -1.741 -14.414 2.970 1.00 93.81 114 PHE A O 1
ATOM 867 N N . ARG A 1 115 ? -1.910 -15.157 0.858 1.00 94.62 115 ARG A N 1
ATOM 868 C CA . ARG A 1 115 ? -3.326 -15.576 0.894 1.00 94.62 115 ARG A CA 1
ATOM 869 C C . ARG A 1 115 ? -4.307 -14.463 1.302 1.00 94.62 115 ARG A C 1
ATOM 871 O O . ARG A 1 115 ? -5.395 -14.755 1.793 1.00 94.62 115 ARG A O 1
ATOM 878 N N . CYS A 1 116 ? -3.963 -13.202 1.045 1.00 93.25 116 CYS A N 1
ATOM 879 C CA . CYS A 1 116 ? -4.808 -12.046 1.345 1.00 93.25 116 CYS A CA 1
ATOM 880 C C . CYS A 1 116 ? -5.939 -11.896 0.314 1.00 93.25 116 CYS A C 1
ATOM 882 O O . CYS A 1 116 ? -5.719 -12.048 -0.897 1.00 93.25 116 CYS A O 1
ATOM 884 N N . LYS A 1 117 ? -7.133 -11.477 0.753 1.00 94.94 117 LYS A N 1
ATOM 885 C CA . LYS A 1 117 ? -8.146 -10.939 -0.170 1.00 94.94 117 LYS A CA 1
ATOM 886 C C . LYS A 1 117 ? -7.640 -9.594 -0.680 1.00 94.94 117 LYS A C 1
ATOM 888 O O . LYS A 1 117 ? -7.309 -8.732 0.118 1.00 94.94 117 LYS A O 1
ATOM 893 N N . THR A 1 118 ? -7.536 -9.415 -1.993 1.00 93.00 118 THR A N 1
ATOM 894 C CA . THR A 1 118 ? -6.963 -8.191 -2.574 1.00 93.00 118 THR A CA 1
ATOM 895 C C . THR A 1 118 ? -8.047 -7.350 -3.228 1.00 93.00 118 THR A C 1
ATOM 897 O O . THR A 1 118 ? -8.815 -7.862 -4.040 1.00 93.00 118 THR A O 1
ATOM 900 N N . VAL A 1 119 ? -8.083 -6.067 -2.885 1.00 94.19 119 VAL A N 1
ATOM 901 C CA . VAL A 1 119 ? -8.952 -5.048 -3.476 1.00 94.19 119 VAL A CA 1
ATOM 902 C C . VAL A 1 119 ? -8.058 -3.953 -4.046 1.00 94.19 119 VAL A C 1
ATOM 904 O O . VAL A 1 119 ? -7.086 -3.555 -3.412 1.00 94.19 119 VAL A O 1
ATOM 907 N N . ALA A 1 120 ? -8.366 -3.468 -5.242 1.00 91.12 120 ALA A N 1
ATOM 908 C CA . ALA A 1 120 ? -7.594 -2.416 -5.889 1.00 91.12 120 ALA A CA 1
ATOM 909 C C . ALA A 1 120 ? -8.474 -1.194 -6.135 1.00 91.12 120 ALA A C 1
ATOM 911 O O . ALA A 1 120 ? -9.551 -1.305 -6.723 1.00 91.12 120 ALA A O 1
ATOM 912 N N . TYR A 1 121 ? -7.994 -0.027 -5.718 1.00 89.88 121 TYR A N 1
ATOM 913 C CA . TYR A 1 121 ? -8.534 1.250 -6.148 1.00 89.88 121 TYR A CA 1
ATOM 914 C C . TYR A 1 121 ? -7.850 1.646 -7.458 1.00 89.88 121 TYR A C 1
ATOM 916 O O . TYR A 1 121 ? -6.716 2.124 -7.475 1.00 89.88 121 TYR A O 1
ATOM 924 N N . VAL A 1 122 ? -8.541 1.409 -8.573 1.00 82.06 122 VAL A N 1
ATOM 925 C CA . VAL A 1 122 ? -8.045 1.740 -9.912 1.00 82.06 122 VAL A CA 1
ATOM 926 C C . VAL A 1 122 ? -8.689 3.045 -10.355 1.00 82.06 122 VAL A C 1
ATOM 928 O O . VAL A 1 122 ? -9.866 3.081 -10.709 1.00 82.06 122 VAL A O 1
ATOM 931 N N . HIS A 1 123 ? -7.912 4.125 -10.350 1.00 76.19 123 HIS A N 1
ATOM 932 C CA . HIS A 1 123 ? -8.329 5.350 -11.018 1.00 76.19 123 HIS A CA 1
ATOM 933 C C . HIS A 1 123 ? -8.159 5.144 -12.525 1.00 76.19 123 HIS A C 1
ATOM 935 O O . HIS A 1 123 ? -7.048 4.887 -12.981 1.00 76.19 123 HIS A O 1
ATOM 941 N N . TYR A 1 124 ? -9.234 5.257 -13.306 1.00 57.06 124 TYR A N 1
ATOM 942 C CA . TYR A 1 124 ? -9.130 5.326 -14.763 1.00 57.06 124 TYR A CA 1
ATOM 943 C C . TYR A 1 124 ? -8.832 6.776 -15.151 1.00 57.06 124 TYR A C 1
ATOM 945 O O . TYR A 1 124 ? -9.737 7.610 -15.087 1.00 57.06 124 TYR A O 1
ATOM 953 N N . PRO A 1 125 ? -7.592 7.140 -15.526 1.00 50.75 125 PRO A N 1
ATOM 954 C CA . PRO A 1 125 ? -7.396 8.383 -16.243 1.00 50.75 125 PRO A CA 1
ATOM 955 C C . PRO A 1 125 ? -8.092 8.210 -17.593 1.00 50.75 125 PRO A C 1
ATOM 957 O O . PRO A 1 125 ? -7.695 7.376 -18.406 1.00 50.75 125 PRO A O 1
ATOM 960 N N . THR A 1 126 ? -9.162 8.958 -17.836 1.00 47.97 126 THR A N 1
ATOM 961 C CA . THR A 1 126 ? -9.664 9.144 -19.197 1.00 47.97 126 THR A CA 1
ATOM 962 C C . THR A 1 126 ? -8.511 9.695 -20.030 1.00 47.97 126 THR A C 1
ATOM 964 O O . THR A 1 126 ? -8.128 10.850 -19.854 1.00 47.97 126 THR A O 1
ATOM 967 N N . VAL A 1 127 ? -7.919 8.853 -20.883 1.00 49.19 127 VAL A N 1
ATOM 968 C CA . VAL A 1 127 ? -6.928 9.263 -21.882 1.00 49.19 127 VAL A CA 1
ATOM 969 C C . VAL A 1 127 ? -7.634 10.259 -22.792 1.00 49.19 127 VAL A C 1
ATOM 971 O O . VAL A 1 127 ? -8.470 9.874 -23.607 1.00 49.19 127 VAL A O 1
ATOM 974 N N . SER A 1 128 ? -7.370 11.550 -22.597 1.00 51.41 128 SER A N 1
ATOM 975 C CA . SER A 1 128 ? -7.881 12.578 -23.495 1.00 51.41 128 SER A CA 1
ATOM 976 C C . SER A 1 128 ? -7.125 12.493 -24.820 1.00 51.41 128 SER A C 1
ATOM 978 O O . SER A 1 128 ? -5.954 12.108 -24.857 1.00 51.41 128 SER A O 1
ATOM 980 N N . SER A 1 129 ? -7.785 12.864 -25.917 1.00 58.16 129 SER A N 1
ATOM 981 C CA . SER A 1 129 ? -7.178 12.887 -27.255 1.00 58.16 129 SER A CA 1
ATOM 982 C C . SER A 1 129 ? -5.857 13.680 -27.297 1.00 58.16 129 SER A C 1
ATOM 984 O O . SER A 1 129 ? -4.949 13.302 -28.031 1.00 58.16 129 SER A O 1
ATOM 986 N N . ASP A 1 130 ? -5.708 14.685 -26.425 1.00 57.09 130 ASP A N 1
ATOM 987 C CA . ASP A 1 130 ? -4.499 15.508 -26.240 1.00 57.09 130 ASP A CA 1
ATOM 988 C C . ASP A 1 130 ? -3.253 14.690 -25.830 1.00 57.09 130 ASP A C 1
ATOM 990 O O . ASP A 1 130 ? -2.135 14.965 -26.264 1.00 57.09 130 ASP A O 1
ATOM 994 N N . MET A 1 131 ? -3.421 13.616 -25.047 1.00 60.59 131 MET A N 1
ATOM 995 C CA . MET A 1 131 ? -2.311 12.728 -24.673 1.00 60.59 131 MET A CA 1
ATOM 996 C C . MET A 1 131 ? -1.854 11.813 -25.819 1.00 60.59 131 MET A C 1
ATOM 998 O O . MET A 1 131 ? -0.703 11.379 -25.812 1.00 60.59 131 MET A O 1
ATOM 1002 N N . ILE A 1 132 ? -2.727 11.511 -26.789 1.00 56.47 132 ILE A N 1
ATOM 1003 C CA . ILE A 1 132 ? -2.357 10.750 -27.996 1.00 56.47 132 ILE A CA 1
ATOM 1004 C C . ILE A 1 132 ? -1.648 11.656 -29.007 1.00 56.47 132 ILE A C 1
ATOM 1006 O O . ILE A 1 132 ? -0.744 11.198 -29.703 1.00 56.47 132 ILE A O 1
ATOM 1010 N N . GLU A 1 133 ? -2.016 12.935 -29.065 1.00 58.69 133 GLU A N 1
ATOM 1011 C CA . GLU A 1 133 ? -1.406 13.912 -29.971 1.00 58.69 133 GLU A CA 1
ATOM 1012 C C . GLU A 1 133 ? 0.065 14.187 -29.609 1.00 58.69 133 GLU A C 1
ATOM 1014 O O . GLU A 1 133 ? 0.917 14.188 -30.492 1.00 58.69 133 GLU A O 1
ATOM 1019 N N . ARG A 1 134 ? 0.406 14.232 -28.312 1.00 56.34 134 ARG A N 1
ATOM 1020 C CA . ARG A 1 134 ? 1.798 14.379 -27.822 1.00 56.34 134 ARG A CA 1
ATOM 1021 C C . ARG A 1 134 ? 2.741 13.204 -28.104 1.00 56.34 134 ARG A C 1
ATOM 1023 O O . ARG A 1 134 ? 3.936 13.335 -27.871 1.00 56.34 134 ARG A O 1
ATOM 1030 N N . VAL A 1 135 ? 2.222 12.054 -28.531 1.00 60.94 135 VAL A N 1
ATOM 1031 C CA . VAL A 1 135 ? 3.019 10.852 -28.861 1.00 60.94 135 VAL A CA 1
ATOM 1032 C C . VAL A 1 135 ? 3.128 10.656 -30.383 1.00 60.94 135 VAL A C 1
ATOM 1034 O O . VAL A 1 135 ? 3.783 9.723 -30.843 1.00 60.94 135 VAL A O 1
ATOM 1037 N N . ARG A 1 136 ? 2.466 11.508 -31.182 1.00 58.69 136 ARG A N 1
ATOM 1038 C CA . ARG A 1 136 ? 2.506 11.465 -32.654 1.00 58.69 136 ARG A CA 1
ATOM 1039 C C . ARG A 1 136 ? 3.553 12.393 -33.283 1.00 58.69 136 ARG A C 1
ATOM 1041 O O . ARG A 1 136 ? 3.761 12.274 -34.489 1.00 58.69 136 ARG A O 1
ATOM 1048 N N . GLU A 1 137 ? 4.200 13.251 -32.497 1.00 43.22 137 GLU A N 1
ATOM 1049 C CA . GLU A 1 137 ? 5.476 13.909 -32.844 1.00 43.22 137 GLU A CA 1
ATOM 1050 C C . GLU A 1 137 ? 6.666 13.097 -32.318 1.00 43.22 137 GLU A C 1
ATOM 1052 O O . GLU A 1 137 ? 7.699 13.061 -33.024 1.00 43.22 137 GLU A O 1
#

pLDDT: mean 80.63, std 20.02, range [32.72, 96.0]

Organism: NCBI:txid1486918

InterPro domains:
  IPR031814 ALG11 mannosyltransferase, N-terminal [PF15924] (19-136)
  IPR038013 ALG11 mannosyltransferase [PTHR45919] (20-136)

Sequence (137 aa):
ARRASGEDATIDDDDDNDVEKSVTVVYTSSNLSGEGMIARAKARFGITIRGPIHTVKLTRERWTRAETYGRCTIAKQALGSVALGVEALSALTPDVFIDTVGHAAIYPLSKYVFRCKTVAYVHYPTVSSDMIERVRE